Protein AF-A0A8S9X1Y4-F1 (afdb_monomer_lite)

pLDDT: mean 71.72, std 17.06, range [41.62, 92.75]

Structure (mmCIF, N/CA/C/O backbone):
data_AF-A0A8S9X1Y4-F1
#
_entry.id   AF-A0A8S9X1Y4-F1
#
loop_
_atom_site.group_PDB
_atom_site.id
_atom_site.type_symbol
_atom_site.label_atom_id
_atom_site.label_alt_id
_atom_site.label_comp_id
_atom_site.label_asym_id
_atom_site.label_entity_id
_atom_site.label_seq_id
_atom_site.pdbx_PDB_ins_code
_atom_site.Cartn_x
_atom_site.Cartn_y
_atom_site.Cartn_z
_atom_site.occupancy
_atom_site.B_iso_or_equiv
_atom_site.auth_seq_id
_atom_site.auth_comp_id
_atom_site.auth_asym_id
_atom_site.auth_atom_id
_atom_site.pdbx_PDB_model_num
ATOM 1 N N . MET A 1 1 ? 33.008 -60.820 -14.138 1.00 43.25 1 MET A N 1
ATOM 2 C CA . MET A 1 1 ? 33.132 -59.348 -14.207 1.00 43.25 1 MET A CA 1
ATOM 3 C C . MET A 1 1 ? 31.875 -58.744 -13.598 1.00 43.25 1 MET A C 1
ATOM 5 O O . MET A 1 1 ? 30.814 -59.335 -13.732 1.00 43.25 1 MET A O 1
ATOM 9 N N . MET A 1 2 ? 32.060 -57.699 -12.800 1.00 45.44 2 MET A N 1
ATOM 10 C CA . MET A 1 2 ? 31.268 -57.301 -11.631 1.00 45.44 2 MET A CA 1
ATOM 11 C C . MET A 1 2 ? 29.809 -56.867 -11.884 1.00 45.44 2 MET A C 1
ATOM 13 O O . MET A 1 2 ? 29.518 -56.156 -12.839 1.00 45.44 2 MET A O 1
ATOM 17 N N . SER A 1 3 ? 28.929 -57.222 -10.935 1.00 50.19 3 SER A N 1
ATOM 18 C CA . SER A 1 3 ? 27.590 -56.648 -10.716 1.00 50.19 3 SER A CA 1
ATOM 19 C C . SER A 1 3 ? 27.620 -55.133 -10.492 1.00 50.19 3 SER A C 1
ATOM 21 O O . SER A 1 3 ? 28.442 -54.650 -9.714 1.00 50.19 3 SER A O 1
ATOM 23 N N . ALA A 1 4 ? 26.632 -54.411 -11.032 1.00 53.31 4 ALA A N 1
ATOM 24 C CA . ALA A 1 4 ? 26.329 -53.031 -10.648 1.00 53.31 4 ALA A CA 1
ATOM 25 C C . ALA A 1 4 ? 24.987 -52.960 -9.896 1.00 53.31 4 ALA A C 1
ATOM 27 O O . ALA A 1 4 ? 23.921 -53.253 -10.435 1.00 53.31 4 ALA A O 1
ATOM 28 N N . ARG A 1 5 ? 25.086 -52.611 -8.608 1.00 55.97 5 ARG A N 1
ATOM 29 C CA . ARG A 1 5 ? 23.996 -52.325 -7.665 1.00 55.97 5 ARG A CA 1
ATOM 30 C C . ARG A 1 5 ? 23.327 -50.978 -7.975 1.00 55.97 5 ARG A C 1
ATOM 32 O O . ARG A 1 5 ? 23.962 -50.063 -8.481 1.00 55.97 5 ARG A O 1
ATOM 39 N N . MET A 1 6 ? 22.060 -50.891 -7.564 1.00 51.88 6 MET A N 1
ATOM 40 C CA . MET A 1 6 ? 21.232 -49.693 -7.374 1.00 51.88 6 MET A CA 1
ATOM 41 C C . MET A 1 6 ? 21.982 -48.401 -7.004 1.00 51.88 6 MET A C 1
ATOM 43 O O . MET A 1 6 ? 22.809 -48.415 -6.095 1.00 51.88 6 MET A O 1
ATOM 47 N N . LEU A 1 7 ? 21.462 -47.268 -7.488 1.00 55.06 7 LEU A N 1
ATOM 48 C CA . LEU A 1 7 ? 21.096 -46.173 -6.590 1.00 55.06 7 LEU A CA 1
ATOM 49 C C . LEU A 1 7 ? 19.812 -45.487 -7.079 1.00 55.06 7 LEU A C 1
ATOM 51 O O . LEU A 1 7 ? 19.720 -45.027 -8.213 1.00 55.06 7 LEU A O 1
ATOM 55 N N . ARG A 1 8 ? 18.811 -45.454 -6.195 1.00 53.81 8 ARG A N 1
ATOM 56 C CA . ARG A 1 8 ? 17.666 -44.547 -6.280 1.00 53.81 8 ARG A CA 1
ATOM 57 C C . ARG A 1 8 ? 18.183 -43.138 -6.018 1.00 53.81 8 ARG A C 1
ATOM 59 O O . ARG A 1 8 ? 18.913 -42.941 -5.050 1.00 53.81 8 ARG A O 1
ATOM 66 N N . SER A 1 9 ? 17.704 -42.167 -6.772 1.00 53.50 9 SER A N 1
ATOM 67 C CA . SER A 1 9 ? 17.706 -40.770 -6.347 1.00 53.50 9 SER A CA 1
ATOM 68 C C . SER A 1 9 ? 16.289 -40.228 -6.498 1.00 53.50 9 SER A C 1
ATOM 70 O O . SER A 1 9 ? 15.926 -39.595 -7.482 1.00 53.50 9 SER A O 1
ATOM 72 N N . ASN A 1 10 ? 15.472 -40.514 -5.477 1.00 49.81 10 ASN A N 1
ATOM 73 C CA . ASN A 1 10 ? 14.371 -39.635 -5.104 1.00 49.81 10 ASN A CA 1
ATOM 74 C C . ASN A 1 10 ? 15.004 -38.349 -4.563 1.00 49.81 10 ASN A C 1
ATOM 76 O O . ASN A 1 10 ? 15.341 -38.264 -3.382 1.00 49.81 10 ASN A O 1
ATOM 80 N N . SER A 1 11 ? 15.186 -37.363 -5.433 1.00 52.06 11 SER A N 1
ATOM 81 C CA . SER A 1 11 ? 15.617 -36.025 -5.041 1.00 52.0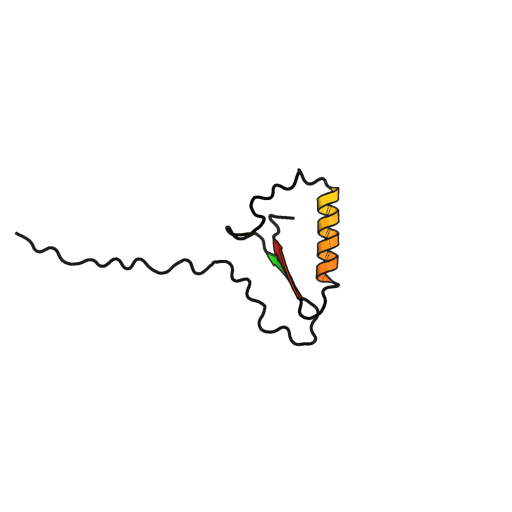6 11 SER A CA 1
ATOM 82 C C . SER A 1 11 ? 14.399 -35.238 -4.565 1.00 52.06 11 SER A C 1
ATOM 84 O O . SER A 1 11 ? 13.741 -34.538 -5.325 1.00 52.06 11 SER A O 1
ATOM 86 N N . THR A 1 12 ? 14.061 -35.485 -3.301 1.00 49.50 12 THR A N 1
ATOM 87 C CA . THR A 1 12 ? 13.629 -34.499 -2.301 1.00 49.50 12 THR A CA 1
ATOM 88 C C . THR A 1 12 ? 12.795 -33.311 -2.791 1.00 49.50 12 THR A C 1
ATOM 90 O O . THR A 1 12 ? 13.309 -32.331 -3.324 1.00 49.50 12 THR A O 1
ATOM 93 N N . LEU A 1 13 ? 11.509 -33.375 -2.442 1.00 51.22 13 LEU A N 1
ATOM 94 C CA . LEU A 1 13 ? 10.687 -32.255 -1.983 1.00 51.22 13 LEU A CA 1
ATOM 95 C C . LEU A 1 13 ? 11.541 -31.097 -1.428 1.00 51.22 13 LEU A C 1
ATOM 97 O O . LEU A 1 13 ? 12.093 -31.224 -0.339 1.00 51.22 13 LEU A O 1
ATOM 101 N N . SER A 1 14 ? 11.627 -29.972 -2.138 1.00 50.62 14 SER A N 1
ATOM 102 C CA . SER A 1 14 ? 11.877 -28.671 -1.507 1.00 50.62 14 SER A CA 1
ATOM 103 C C . SER A 1 14 ? 11.549 -27.529 -2.465 1.00 50.62 14 SER A C 1
ATOM 105 O O . SER A 1 14 ? 12.405 -26.963 -3.137 1.00 50.62 14 SER A O 1
ATOM 107 N N . ALA A 1 15 ? 10.267 -27.198 -2.526 1.00 41.72 15 ALA A N 1
ATOM 108 C CA . ALA A 1 15 ? 9.831 -25.832 -2.791 1.00 41.72 15 ALA A CA 1
ATOM 109 C C . ALA A 1 15 ? 8.630 -25.520 -1.883 1.00 41.72 15 ALA A C 1
ATOM 111 O O . ALA A 1 15 ? 7.626 -24.951 -2.298 1.00 41.72 15 ALA A O 1
ATOM 112 N N . VAL A 1 16 ? 8.727 -25.931 -0.612 1.00 44.12 16 VAL A N 1
ATOM 113 C CA . VAL A 1 16 ? 7.932 -25.329 0.462 1.00 44.12 16 VAL A CA 1
ATOM 114 C C . VAL A 1 16 ? 8.614 -24.011 0.797 1.00 44.12 16 VAL A C 1
ATOM 116 O O . VAL A 1 16 ? 9.528 -23.976 1.609 1.00 44.12 16 VAL A O 1
ATOM 119 N N . ALA A 1 17 ? 8.230 -22.963 0.074 1.00 43.69 17 ALA A N 1
ATOM 120 C CA . ALA A 1 17 ? 8.236 -21.565 0.514 1.00 43.69 17 ALA A CA 1
ATOM 121 C C . ALA A 1 17 ? 7.784 -20.652 -0.642 1.00 43.69 17 ALA A C 1
ATOM 123 O O . ALA A 1 17 ? 8.338 -19.577 -0.855 1.00 43.69 17 ALA A O 1
ATOM 124 N N . ALA A 1 18 ? 6.758 -21.049 -1.404 1.00 41.62 18 ALA A N 1
ATOM 125 C CA . ALA A 1 18 ? 5.919 -20.026 -2.015 1.00 41.62 18 ALA A CA 1
ATOM 126 C C . ALA A 1 18 ? 5.301 -19.285 -0.831 1.00 41.62 18 ALA A C 1
ATOM 128 O O . ALA A 1 18 ? 4.535 -19.899 -0.090 1.00 41.62 18 ALA A O 1
ATOM 129 N N . ALA A 1 19 ? 5.769 -18.056 -0.586 1.00 49.09 19 ALA A N 1
ATOM 130 C CA . ALA A 1 19 ? 5.398 -17.202 0.533 1.00 49.09 19 ALA A CA 1
ATOM 131 C C . ALA A 1 19 ? 3.903 -17.350 0.802 1.00 49.09 19 ALA A C 1
ATOM 133 O O . ALA A 1 19 ? 3.063 -16.824 0.069 1.00 49.09 19 ALA A O 1
ATOM 134 N N . VAL A 1 20 ? 3.588 -18.165 1.807 1.00 46.59 20 VAL A N 1
ATOM 135 C CA . VAL A 1 20 ? 2.216 -18.404 2.192 1.00 46.59 20 VAL A CA 1
ATOM 136 C C . VAL A 1 20 ? 1.792 -17.074 2.774 1.00 46.59 20 VAL A C 1
ATOM 138 O O . VAL A 1 20 ? 2.209 -16.698 3.867 1.00 46.59 20 VAL A O 1
ATOM 141 N N . ASN A 1 21 ? 1.005 -16.328 2.008 1.00 55.41 21 ASN A N 1
ATOM 142 C CA . ASN A 1 21 ? 0.160 -15.289 2.553 1.00 55.41 21 ASN A CA 1
ATOM 143 C C . ASN A 1 21 ? -0.884 -16.016 3.408 1.00 55.41 21 ASN A C 1
ATOM 145 O O . ASN A 1 21 ? -2.008 -16.248 2.969 1.00 55.41 21 ASN A O 1
ATOM 149 N N . VAL A 1 22 ? -0.445 -16.524 4.566 1.00 52.19 22 VAL A N 1
ATOM 150 C CA . VAL A 1 22 ? -1.295 -17.181 5.549 1.00 52.19 22 VAL A CA 1
ATOM 151 C C . VAL A 1 22 ? -2.201 -16.058 6.037 1.00 52.19 22 VAL A C 1
ATOM 153 O O . VAL A 1 22 ? -1.681 -15.114 6.636 1.00 52.19 22 VAL A O 1
ATOM 156 N N . PRO A 1 23 ? -3.521 -16.090 5.784 1.00 52.88 23 PRO A N 1
ATOM 157 C CA . PRO A 1 23 ? -4.400 -15.214 6.537 1.00 52.88 23 PRO A CA 1
ATOM 158 C C . PRO A 1 23 ? -4.146 -15.529 8.017 1.00 52.88 23 PRO A C 1
ATOM 160 O O . PRO A 1 23 ? -4.202 -16.710 8.378 1.00 52.88 23 PRO A O 1
ATOM 163 N N . PRO A 1 24 ? -3.803 -14.543 8.871 1.00 56.06 24 PRO A N 1
ATOM 164 C CA . PRO A 1 24 ? -3.655 -14.811 10.293 1.00 56.06 24 PRO A CA 1
ATOM 165 C C . PRO A 1 24 ? -4.945 -15.489 10.750 1.00 56.06 24 PRO A C 1
ATOM 167 O O . PRO A 1 24 ? -6.039 -15.008 10.451 1.00 56.06 24 PRO A O 1
ATOM 170 N N . ALA A 1 25 ? -4.789 -16.674 11.343 1.00 52.28 25 ALA A N 1
ATOM 171 C CA . ALA A 1 25 ? -5.862 -17.598 11.671 1.00 52.28 25 ALA A CA 1
ATOM 172 C C . ALA A 1 25 ? -7.078 -16.845 12.226 1.00 52.28 25 ALA A C 1
ATOM 174 O O . ALA A 1 25 ? -7.003 -16.301 13.319 1.00 52.28 25 ALA A O 1
ATOM 175 N N . SER A 1 26 ? -8.155 -16.811 11.431 1.00 49.56 26 SER A N 1
ATOM 176 C CA . SER A 1 26 ? -9.473 -16.242 11.731 1.00 49.56 26 SER A CA 1
ATOM 177 C C . SER A 1 26 ? -9.438 -14.870 12.428 1.00 49.56 26 SER A C 1
ATOM 179 O O . SER A 1 26 ? -9.291 -14.826 13.651 1.00 49.56 26 SER A O 1
ATOM 181 N N . PRO A 1 27 ? -9.675 -13.743 11.722 1.00 53.84 27 PRO A N 1
ATOM 182 C CA . PRO A 1 27 ? -9.833 -12.467 12.402 1.00 53.84 27 PRO A CA 1
ATOM 183 C C . PRO A 1 27 ? -11.015 -12.613 13.357 1.00 53.84 27 PRO A C 1
ATOM 185 O O . PRO A 1 27 ? -12.149 -12.841 12.930 1.00 53.84 27 PRO A O 1
ATOM 188 N N . ALA A 1 28 ? -10.736 -12.558 14.658 1.00 49.94 28 ALA A N 1
ATOM 189 C CA . ALA A 1 28 ? -11.767 -12.457 15.670 1.00 49.94 28 ALA A CA 1
ATOM 190 C C . ALA A 1 28 ? -12.694 -11.318 15.229 1.00 49.94 28 ALA A C 1
ATOM 192 O O . ALA A 1 28 ? -12.233 -10.190 15.036 1.0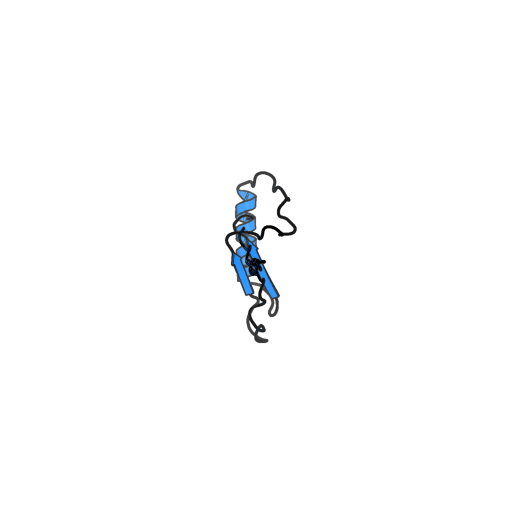0 49.94 28 ALA A O 1
ATOM 193 N N . MET A 1 29 ? -13.966 -11.637 14.974 1.00 48.78 29 MET A N 1
ATOM 194 C CA . MET A 1 29 ? -15.018 -10.678 14.634 1.00 48.78 29 MET A CA 1
ATOM 195 C C . MET A 1 29 ? -15.042 -9.586 15.714 1.00 48.78 29 MET A C 1
ATOM 197 O O . MET A 1 29 ? -15.668 -9.759 16.753 1.00 48.78 29 MET A O 1
ATOM 201 N N . GLY A 1 30 ? -14.286 -8.503 15.525 1.00 55.34 30 GLY A N 1
ATOM 202 C CA . GLY A 1 30 ? -14.129 -7.448 16.529 1.00 55.34 30 GLY A CA 1
ATOM 203 C C . GLY A 1 30 ? -12.773 -6.740 16.562 1.00 55.34 30 GLY A C 1
ATOM 204 O O . GLY A 1 30 ? -12.708 -5.619 17.061 1.00 55.34 30 GLY A O 1
ATOM 205 N N . SER A 1 31 ? -11.695 -7.312 16.017 1.00 65.00 31 SER A N 1
ATOM 206 C CA . SER A 1 31 ? -10.402 -6.613 15.950 1.00 65.00 31 SER A CA 1
ATOM 207 C C . SER A 1 31 ? -10.259 -5.845 14.633 1.00 65.00 31 SER A C 1
ATOM 209 O O . SER A 1 31 ? -10.600 -6.370 13.573 1.00 65.00 31 SER A O 1
ATOM 211 N N . LYS A 1 32 ? -9.768 -4.599 14.706 1.00 72.50 32 LYS A N 1
ATOM 212 C CA . LYS A 1 32 ? -9.413 -3.730 13.563 1.00 72.50 32 LYS A CA 1
ATOM 213 C C . LYS A 1 32 ? -8.693 -4.515 12.452 1.00 72.50 32 LYS A C 1
ATOM 215 O O . LYS A 1 32 ? -8.043 -5.520 12.736 1.00 72.50 32 LYS A O 1
ATOM 220 N N . GLY A 1 33 ? -8.803 -4.062 11.201 1.00 82.19 33 GLY A N 1
ATOM 221 C CA . GLY A 1 33 ? -8.110 -4.724 10.093 1.00 82.19 33 GLY A CA 1
ATOM 222 C C . GLY A 1 33 ? -6.591 -4.759 10.289 1.00 82.19 33 GLY A C 1
ATOM 223 O O . GLY A 1 33 ? -6.025 -3.968 11.045 1.00 82.19 33 GLY A O 1
ATOM 224 N N . VAL A 1 34 ? -5.938 -5.718 9.636 1.00 87.56 34 VAL A N 1
ATOM 225 C CA . VAL A 1 34 ? -4.518 -6.025 9.850 1.00 87.56 34 VAL A CA 1
ATOM 226 C C . VAL A 1 34 ? -3.691 -5.462 8.705 1.00 87.56 34 VAL A C 1
ATOM 228 O O . VAL A 1 34 ? -3.935 -5.771 7.542 1.00 87.56 34 VAL A O 1
ATOM 231 N N . PHE A 1 35 ? -2.676 -4.670 9.032 1.00 89.56 35 PHE A N 1
ATOM 232 C CA . PHE A 1 35 ? -1.685 -4.208 8.067 1.00 89.56 35 PHE A CA 1
ATOM 233 C C . PHE A 1 35 ? -0.323 -4.825 8.384 1.00 89.56 35 PHE A C 1
ATOM 235 O O . PHE A 1 35 ? 0.088 -4.871 9.543 1.00 89.56 35 PHE A O 1
ATOM 242 N N . SER A 1 36 ? 0.390 -5.311 7.370 1.00 89.44 36 SER A N 1
ATOM 243 C CA . SER A 1 36 ? 1.729 -5.881 7.528 1.00 89.44 36 SER A CA 1
ATOM 244 C C . SER A 1 36 ? 2.649 -5.467 6.386 1.00 89.44 36 SER A C 1
ATOM 246 O O . SER A 1 36 ? 2.232 -5.358 5.232 1.00 89.44 36 SER A O 1
ATOM 248 N N . ILE A 1 37 ? 3.916 -5.248 6.719 1.00 90.00 37 ILE A N 1
ATOM 249 C CA . ILE A 1 37 ? 4.977 -4.910 5.773 1.00 90.00 37 ILE A CA 1
ATOM 250 C C . ILE A 1 37 ? 6.007 -6.037 5.820 1.00 90.00 37 ILE A C 1
ATOM 252 O O . ILE A 1 37 ? 6.356 -6.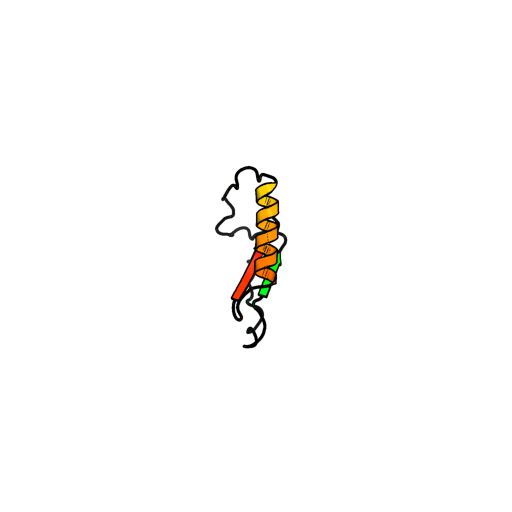508 6.903 1.00 90.00 37 ILE A O 1
ATOM 256 N N . ILE A 1 38 ? 6.468 -6.481 4.656 1.00 90.25 38 ILE A N 1
ATOM 257 C CA . ILE A 1 38 ? 7.524 -7.484 4.509 1.00 90.25 38 ILE A CA 1
ATOM 258 C C . ILE A 1 38 ? 8.631 -6.960 3.593 1.00 90.25 38 ILE A C 1
ATOM 260 O O . ILE A 1 38 ? 8.379 -6.156 2.704 1.00 90.25 38 ILE A O 1
ATOM 264 N N . ASN A 1 39 ? 9.866 -7.418 3.798 1.00 85.12 39 ASN A N 1
ATOM 265 C CA . ASN A 1 39 ? 11.028 -6.807 3.142 1.00 85.12 39 ASN A CA 1
ATOM 266 C C . ASN A 1 39 ? 11.040 -6.954 1.614 1.00 85.12 39 ASN A C 1
ATOM 268 O O . ASN A 1 39 ? 11.504 -6.050 0.928 1.00 85.12 39 ASN A O 1
ATOM 272 N N . ALA A 1 40 ? 10.595 -8.095 1.078 1.00 85.31 40 ALA A N 1
ATOM 273 C CA . ALA A 1 40 ? 10.747 -8.394 -0.344 1.00 85.31 40 ALA A CA 1
ATOM 274 C C . ALA A 1 40 ? 9.527 -9.101 -0.936 1.00 85.31 40 ALA A C 1
ATOM 276 O O . ALA A 1 40 ? 9.011 -10.071 -0.370 1.00 85.31 40 ALA A O 1
ATOM 277 N N . ALA A 1 41 ? 9.108 -8.642 -2.115 1.00 83.50 41 ALA A N 1
ATOM 278 C CA . ALA A 1 41 ? 8.075 -9.290 -2.903 1.00 83.50 41 ALA A CA 1
ATOM 279 C C . ALA A 1 41 ? 8.515 -10.680 -3.407 1.00 83.50 41 ALA A C 1
ATOM 281 O O . ALA A 1 41 ? 9.641 -10.840 -3.890 1.00 83.50 41 ALA A O 1
ATOM 282 N N . PRO A 1 42 ? 7.626 -11.693 -3.362 1.00 86.31 42 PRO A N 1
ATOM 283 C CA . PRO A 1 42 ? 7.880 -13.000 -3.950 1.00 86.31 42 PRO A CA 1
ATOM 284 C C . PRO A 1 42 ? 8.227 -12.908 -5.436 1.00 86.31 42 PRO A C 1
ATOM 286 O O . PRO A 1 42 ? 7.762 -12.023 -6.160 1.00 86.31 42 PRO A O 1
ATOM 289 N N . SER A 1 43 ? 8.983 -13.893 -5.918 1.00 81.81 43 SER A N 1
ATOM 290 C CA . SER A 1 43 ? 9.392 -13.974 -7.323 1.00 81.81 43 SER A CA 1
ATOM 291 C C . SER A 1 43 ? 8.224 -14.012 -8.309 1.00 81.81 43 SER A C 1
ATOM 293 O O . SER A 1 43 ? 8.417 -13.568 -9.440 1.00 81.81 43 SER A O 1
ATOM 295 N N . ASP A 1 44 ? 7.052 -14.471 -7.870 1.00 83.19 44 ASP A N 1
ATOM 296 C CA . ASP A 1 44 ? 5.817 -14.581 -8.655 1.00 83.19 44 ASP A CA 1
ATOM 297 C C . ASP A 1 44 ? 4.830 -13.426 -8.394 1.00 83.19 44 ASP A C 1
ATOM 299 O O . ASP A 1 44 ? 3.642 -13.516 -8.703 1.00 83.19 44 ASP A O 1
ATOM 303 N N . HIS A 1 45 ? 5.287 -12.320 -7.793 1.00 82.38 45 HIS A N 1
ATOM 304 C CA . HIS A 1 45 ? 4.429 -11.168 -7.534 1.00 82.38 45 HIS A CA 1
ATOM 305 C C . HIS A 1 45 ? 3.897 -10.554 -8.841 1.00 82.38 45 HIS A C 1
ATOM 307 O O . HIS A 1 45 ? 4.662 -10.211 -9.745 1.00 82.38 45 HIS A O 1
ATOM 313 N N . LYS A 1 46 ? 2.578 -10.332 -8.907 1.00 82.50 46 LYS A N 1
ATOM 314 C CA . LYS A 1 46 ? 1.860 -9.861 -10.108 1.00 82.50 46 LYS A CA 1
ATOM 315 C C . LYS A 1 46 ? 2.446 -8.585 -10.726 1.00 82.50 46 LYS A C 1
ATOM 317 O O . LYS A 1 46 ? 2.410 -8.422 -11.940 1.00 82.50 46 LYS A O 1
ATOM 322 N N . PHE A 1 47 ? 2.991 -7.691 -9.901 1.00 76.00 47 PHE A N 1
ATOM 323 C CA . PHE A 1 47 ? 3.535 -6.399 -10.337 1.00 76.00 47 PHE A CA 1
ATOM 324 C C . PHE A 1 47 ? 5.069 -6.350 -10.343 1.00 76.00 47 PHE A C 1
ATOM 326 O O . PHE A 1 47 ? 5.651 -5.273 -10.383 1.00 76.00 47 PHE A O 1
ATOM 333 N N . LYS A 1 48 ? 5.757 -7.499 -10.311 1.00 73.25 48 LYS A N 1
ATOM 334 C CA . LYS A 1 48 ? 7.228 -7.563 -10.252 1.00 73.25 48 LYS A CA 1
ATOM 335 C C . LYS A 1 48 ? 7.934 -6.804 -11.383 1.00 73.25 48 LYS A C 1
ATOM 337 O O . LYS A 1 48 ? 8.985 -6.215 -11.137 1.00 73.25 48 LYS A O 1
ATOM 342 N N . HIS A 1 49 ? 7.365 -6.828 -12.589 1.00 69.00 49 HIS A N 1
ATOM 343 C CA . HIS A 1 49 ? 7.906 -6.166 -13.784 1.00 69.00 49 HIS A CA 1
ATOM 344 C C . HIS A 1 49 ? 7.385 -4.740 -13.988 1.00 69.00 49 HIS A C 1
ATOM 346 O O . HIS A 1 49 ? 7.723 -4.108 -14.987 1.00 69.00 49 HIS A O 1
ATOM 352 N N . LEU A 1 50 ? 6.546 -4.236 -13.077 1.00 74.62 50 LEU A N 1
ATOM 353 C CA . LEU A 1 50 ? 6.108 -2.855 -13.149 1.00 74.62 50 LEU A CA 1
ATOM 354 C C . LEU A 1 50 ? 7.276 -1.966 -12.720 1.00 74.62 50 LEU A C 1
ATOM 356 O O . LEU A 1 50 ? 7.683 -1.967 -11.559 1.00 74.62 50 LEU A O 1
ATOM 360 N N . PHE A 1 51 ? 7.830 -1.233 -13.679 1.00 65.88 51 PHE A N 1
ATOM 361 C CA . PHE A 1 51 ? 8.797 -0.186 -13.403 1.00 65.88 51 PHE A CA 1
ATOM 362 C C . PHE A 1 51 ? 8.035 1.052 -12.949 1.00 65.88 51 PHE A C 1
ATOM 364 O O . PHE A 1 51 ? 7.289 1.652 -13.724 1.00 65.88 51 PHE A O 1
ATOM 371 N N . TYR A 1 52 ? 8.220 1.432 -11.690 1.00 64.75 52 TYR A N 1
ATOM 372 C CA . TYR A 1 52 ? 7.836 2.759 -11.237 1.00 64.75 52 TYR A CA 1
ATOM 373 C C . TYR A 1 52 ? 8.830 3.748 -11.849 1.00 64.75 52 TYR A C 1
ATOM 375 O O . TYR A 1 52 ? 10.045 3.550 -11.765 1.00 64.75 52 TYR A O 1
ATOM 383 N N . GLN A 1 53 ? 8.325 4.776 -12.534 1.00 69.12 53 GLN A N 1
ATOM 384 C CA . GLN A 1 53 ? 9.176 5.885 -12.965 1.00 69.12 53 GLN A CA 1
ATOM 385 C C . GLN A 1 53 ? 9.856 6.478 -11.727 1.00 69.12 53 GLN A C 1
ATOM 387 O O . GLN A 1 53 ? 9.250 6.472 -10.657 1.00 69.12 53 GLN A O 1
ATOM 392 N N . CYS A 1 54 ? 11.117 6.901 -11.887 1.00 61.16 54 CYS A N 1
ATOM 393 C CA . CYS A 1 54 ? 12.005 7.371 -10.819 1.00 61.16 54 CYS A CA 1
ATOM 394 C C . CYS A 1 54 ? 11.207 8.121 -9.746 1.00 61.16 54 CYS A C 1
ATOM 396 O O . CYS A 1 54 ? 10.632 9.169 -10.032 1.00 61.16 54 CYS A O 1
ATOM 398 N N . GLY A 1 55 ? 11.082 7.514 -8.563 1.00 62.47 55 GLY A N 1
ATOM 399 C CA . GLY A 1 55 ? 10.200 8.010 -7.517 1.00 62.47 55 GLY A CA 1
ATOM 400 C C . GLY A 1 55 ? 10.687 9.365 -7.033 1.00 62.47 55 GLY A C 1
ATOM 401 O O . GLY A 1 55 ? 11.645 9.444 -6.263 1.00 62.47 55 GLY A O 1
ATOM 402 N N . ASP A 1 56 ? 10.029 10.430 -7.483 1.00 75.94 56 ASP A N 1
ATOM 403 C CA . ASP A 1 56 ? 10.244 11.763 -6.940 1.00 75.94 56 ASP A CA 1
ATOM 404 C C . ASP A 1 56 ? 10.018 11.740 -5.421 1.00 75.94 56 ASP A C 1
ATOM 406 O O . ASP A 1 56 ? 9.250 10.932 -4.894 1.00 75.94 56 ASP A O 1
ATOM 410 N N . SER A 1 57 ? 10.652 12.650 -4.680 1.00 81.50 57 SER A N 1
ATOM 411 C CA . SER A 1 57 ? 10.499 12.725 -3.217 1.00 81.50 57 SER A CA 1
ATOM 412 C C . SER A 1 57 ? 9.028 12.789 -2.772 1.00 81.50 57 SER A C 1
ATOM 414 O O . SER A 1 57 ? 8.672 12.240 -1.728 1.00 81.50 57 SER A O 1
ATOM 416 N N . ALA A 1 58 ? 8.163 13.383 -3.599 1.00 84.44 58 ALA A N 1
ATOM 417 C CA . ALA A 1 58 ? 6.718 13.434 -3.411 1.00 84.44 58 ALA A CA 1
ATOM 418 C C . ALA A 1 58 ? 6.048 12.046 -3.414 1.00 84.44 58 ALA A C 1
ATOM 420 O O . ALA A 1 58 ? 5.138 11.815 -2.618 1.00 84.44 58 ALA A O 1
ATOM 421 N N . PHE A 1 59 ? 6.513 11.109 -4.248 1.00 83.88 59 PHE A N 1
ATOM 422 C CA . PHE A 1 59 ? 6.011 9.733 -4.279 1.00 83.88 59 PHE A CA 1
ATOM 423 C C . PHE A 1 59 ? 6.244 9.050 -2.929 1.00 83.88 59 PHE A C 1
ATOM 425 O O . PHE A 1 59 ? 5.300 8.574 -2.304 1.00 83.88 59 PHE A O 1
ATOM 432 N N . ASN A 1 60 ? 7.473 9.120 -2.414 1.00 83.75 60 ASN A N 1
ATOM 433 C CA . ASN A 1 60 ? 7.838 8.502 -1.137 1.00 83.75 60 ASN A CA 1
ATOM 434 C C . ASN A 1 60 ? 7.072 9.105 0.051 1.00 83.75 60 ASN A C 1
ATOM 436 O O . ASN A 1 60 ? 6.730 8.402 1.003 1.00 83.75 60 ASN A O 1
ATOM 440 N N . VAL A 1 61 ? 6.799 10.414 0.023 1.00 89.25 61 VAL A N 1
ATOM 441 C CA . VAL A 1 61 ? 5.964 11.068 1.044 1.00 89.25 61 VAL A CA 1
ATOM 442 C C . VAL A 1 61 ? 4.534 10.545 0.970 1.00 89.25 61 VAL A C 1
ATOM 444 O O . VAL A 1 61 ? 3.983 10.130 1.990 1.00 89.25 61 VAL A O 1
ATOM 447 N N . ARG A 1 62 ? 3.962 10.481 -0.235 1.00 89.81 62 ARG A N 1
ATOM 448 C CA . ARG A 1 62 ? 2.591 10.015 -0.440 1.00 89.81 62 ARG A CA 1
ATOM 449 C C . ARG A 1 62 ? 2.409 8.554 -0.035 1.00 89.81 62 ARG A C 1
ATOM 451 O O . ARG A 1 62 ? 1.427 8.226 0.625 1.00 89.81 62 ARG A O 1
ATOM 458 N N . VAL A 1 63 ? 3.372 7.696 -0.367 1.00 89.06 63 VAL A N 1
ATOM 459 C CA . VAL A 1 63 ? 3.38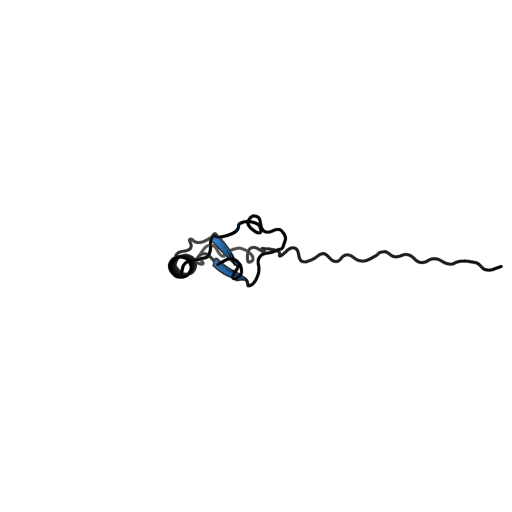6 6.284 0.037 1.00 89.06 63 VAL A CA 1
ATOM 460 C C . VAL A 1 63 ? 3.390 6.158 1.563 1.00 89.06 63 VAL A C 1
ATOM 462 O O . VAL A 1 63 ? 2.593 5.410 2.122 1.00 89.06 63 VAL A O 1
ATOM 465 N N . LYS A 1 64 ? 4.198 6.956 2.272 1.00 89.25 64 LYS A N 1
ATOM 466 C CA . LYS A 1 64 ? 4.203 6.967 3.747 1.00 89.25 64 LYS A CA 1
ATOM 467 C C . LYS A 1 64 ? 2.870 7.412 4.348 1.00 89.25 64 LYS A C 1
ATOM 469 O O . LYS A 1 64 ? 2.486 6.910 5.403 1.00 89.25 64 LYS A O 1
ATOM 474 N N . GLU A 1 65 ? 2.178 8.358 3.722 1.00 92.75 65 GLU A N 1
ATOM 475 C CA . GLU A 1 65 ? 0.841 8.781 4.155 1.00 92.75 65 GLU A CA 1
ATOM 476 C C . GLU A 1 65 ? -0.194 7.667 3.973 1.00 92.75 65 GLU A C 1
ATOM 478 O O . GLU A 1 65 ? -0.960 7.397 4.896 1.00 92.75 65 GLU A O 1
ATOM 483 N N . GLU A 1 66 ? -0.164 6.968 2.835 1.00 92.56 66 GLU A N 1
ATOM 484 C CA . GLU A 1 66 ? -1.023 5.804 2.589 1.00 92.56 66 GLU A CA 1
ATOM 485 C C . GLU A 1 66 ? -0.779 4.684 3.605 1.00 92.56 66 GLU A C 1
ATOM 487 O O . GLU A 1 66 ? -1.726 4.146 4.174 1.00 92.56 66 GLU A O 1
ATOM 492 N N . ILE A 1 67 ? 0.482 4.369 3.920 1.00 91.12 67 ILE A N 1
ATOM 493 C CA . ILE A 1 67 ? 0.811 3.362 4.943 1.00 91.12 67 ILE A CA 1
ATOM 494 C C . ILE A 1 67 ? 0.190 3.730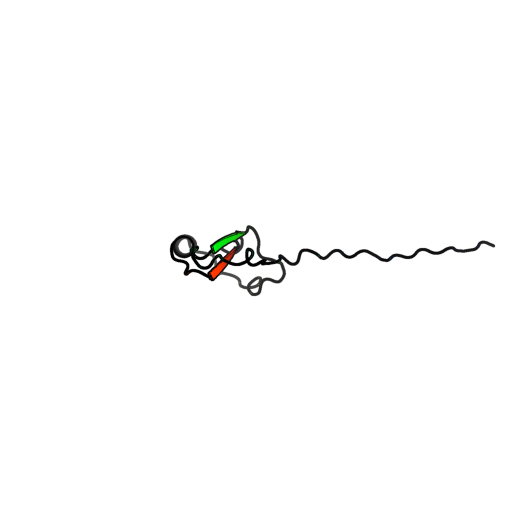 6.296 1.00 91.12 67 ILE A C 1
ATOM 496 O O . ILE A 1 67 ? -0.409 2.880 6.955 1.00 91.12 67 ILE A O 1
ATOM 500 N N . LYS A 1 68 ? 0.305 4.996 6.717 1.00 91.31 68 LYS A N 1
ATOM 501 C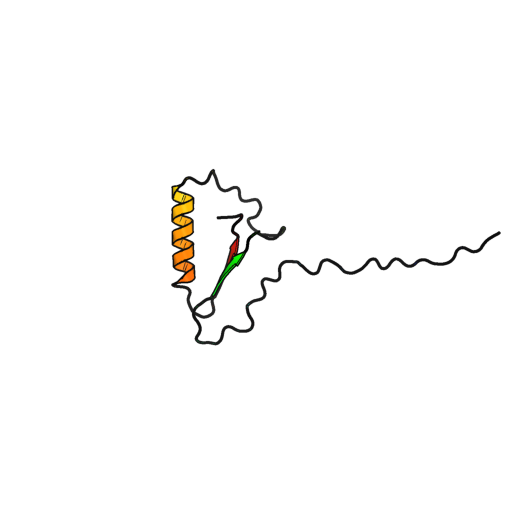 CA . LYS A 1 68 ? -0.283 5.470 7.982 1.00 91.31 68 LYS A CA 1
ATOM 502 C C . LYS A 1 68 ? -1.807 5.345 7.980 1.00 91.31 68 LYS A C 1
ATOM 504 O O . LYS A 1 68 ? -2.406 5.013 9.008 1.00 91.31 68 LYS A O 1
ATOM 509 N N . LEU A 1 69 ? -2.440 5.589 6.834 1.00 91.88 69 LEU A N 1
ATOM 510 C CA . LEU A 1 69 ? -3.878 5.417 6.663 1.00 91.88 69 LEU A CA 1
ATOM 511 C C . LEU A 1 69 ? -4.265 3.941 6.797 1.00 91.88 69 LEU A C 1
ATOM 513 O O . LEU A 1 69 ? -5.167 3.621 7.575 1.00 91.88 69 LEU A O 1
ATOM 517 N N . LEU A 1 70 ? -3.546 3.037 6.129 1.00 89.94 70 LEU A N 1
ATOM 518 C CA . LEU A 1 70 ? -3.784 1.595 6.220 1.00 89.94 70 LEU A CA 1
ATOM 519 C C . LEU A 1 70 ? -3.558 1.063 7.645 1.00 89.94 70 LEU A C 1
ATOM 521 O O . LEU A 1 70 ? -4.319 0.234 8.125 1.00 89.94 70 LEU A O 1
ATOM 525 N N . GLN A 1 71 ? -2.585 1.582 8.388 1.00 86.00 71 GLN A N 1
ATOM 526 C CA . GLN A 1 71 ? -2.369 1.169 9.781 1.00 86.00 71 GLN A CA 1
ATOM 527 C C . GLN A 1 71 ? -3.502 1.588 10.733 1.00 86.00 71 GLN A C 1
ATOM 529 O O . GLN A 1 71 ? -3.767 0.899 11.717 1.00 86.00 71 GLN A O 1
ATOM 534 N N . SER A 1 72 ? -4.155 2.724 10.478 1.00 85.31 72 SER A N 1
ATOM 535 C CA . SER A 1 72 ? -5.095 3.337 11.429 1.00 85.31 72 SER A CA 1
ATOM 536 C C . SER A 1 72 ? -6.570 3.099 11.101 1.00 85.31 72 SER A C 1
ATOM 538 O O . SER A 1 72 ? -7.391 2.991 12.018 1.00 85.31 72 SER A O 1
ATOM 540 N N . SER A 1 73 ? -6.909 3.011 9.814 1.00 86.56 73 SER A N 1
ATOM 541 C CA . SER A 1 73 ? -8.290 3.091 9.321 1.00 86.56 73 SER A CA 1
ATOM 542 C C . SER A 1 73 ? -8.794 1.827 8.620 1.00 86.56 73 SER A C 1
ATOM 544 O O . SER A 1 73 ? -9.878 1.848 8.040 1.00 86.56 73 SER A O 1
ATOM 546 N N . LEU A 1 74 ? -8.058 0.711 8.692 1.00 88.06 74 LEU A N 1
ATOM 547 C CA . LEU A 1 74 ? -8.507 -0.536 8.075 1.00 88.06 74 LEU A CA 1
ATOM 548 C C . LEU A 1 74 ? -9.796 -1.078 8.730 1.00 88.06 74 LEU A C 1
ATOM 550 O O . LEU A 1 74 ? -9.828 -1.311 9.948 1.00 88.06 74 LEU A O 1
ATOM 554 N N . PRO A 1 75 ? -10.843 -1.343 7.926 1.00 88.25 75 PRO A N 1
ATOM 555 C CA . PRO A 1 75 ? -12.052 -2.013 8.383 1.00 88.25 75 PRO A CA 1
ATOM 556 C C . PRO A 1 75 ? -11.770 -3.405 8.969 1.00 88.25 75 PRO A C 1
ATOM 558 O O . PRO A 1 75 ? -10.818 -4.076 8.556 1.00 88.25 75 PRO A O 1
ATOM 561 N N . PRO A 1 76 ? -12.604 -3.878 9.909 1.00 86.06 76 PRO A N 1
ATOM 562 C CA . PRO A 1 76 ? -12.488 -5.232 10.439 1.00 86.06 76 PRO A CA 1
ATOM 563 C C . PRO A 1 76 ? -12.670 -6.277 9.329 1.00 86.06 76 PRO A C 1
ATOM 565 O O . PRO A 1 76 ? -13.483 -6.107 8.423 1.00 86.06 76 PRO A O 1
ATOM 568 N N . GLY A 1 77 ? -11.911 -7.372 9.411 1.00 83.75 77 GLY A N 1
ATOM 569 C CA . GLY A 1 77 ? -11.955 -8.470 8.436 1.00 83.75 77 GLY A CA 1
ATOM 570 C C . GLY A 1 77 ? -11.106 -8.259 7.177 1.00 83.75 77 GLY A C 1
ATOM 571 O O . GLY A 1 77 ? -11.011 -9.175 6.365 1.00 83.75 77 GLY A O 1
ATOM 572 N N . ILE A 1 78 ? -10.456 -7.101 7.025 1.00 87.38 78 ILE A N 1
ATOM 573 C CA . ILE A 1 78 ? -9.501 -6.850 5.941 1.00 87.38 78 ILE A CA 1
ATOM 574 C C . ILE A 1 78 ? -8.079 -7.057 6.462 1.00 87.38 78 ILE A C 1
ATOM 576 O O . ILE A 1 78 ? -7.724 -6.559 7.532 1.00 87.38 78 ILE A O 1
ATOM 580 N N . TRP A 1 79 ? -7.256 -7.759 5.683 1.00 87.25 79 TRP A N 1
ATOM 581 C CA . TRP A 1 79 ? -5.810 -7.788 5.868 1.00 87.25 79 TRP A CA 1
ATOM 582 C C . TRP A 1 79 ? -5.103 -7.313 4.604 1.00 87.25 79 TRP A C 1
ATOM 584 O O . TRP A 1 79 ? -5.487 -7.659 3.486 1.00 87.25 79 TRP A O 1
ATOM 594 N N . VAL A 1 80 ? -4.063 -6.510 4.786 1.00 89.44 80 VAL A N 1
ATOM 595 C CA . VAL A 1 80 ? -3.250 -5.971 3.700 1.00 89.44 80 VAL A CA 1
ATOM 596 C C . VAL A 1 80 ? -1.790 -6.239 4.016 1.00 89.44 80 VAL A C 1
ATOM 598 O O . VAL A 1 80 ? -1.301 -5.908 5.096 1.00 89.44 80 VAL A O 1
ATOM 601 N N . THR A 1 81 ? -1.092 -6.814 3.045 1.00 89.12 81 THR A N 1
ATOM 602 C CA . THR A 1 81 ? 0.345 -7.062 3.113 1.00 89.12 81 THR A CA 1
ATOM 603 C C . THR A 1 81 ? 1.023 -6.278 2.007 1.00 89.12 81 THR A C 1
ATOM 605 O O . THR A 1 81 ? 0.563 -6.281 0.865 1.00 89.12 81 THR A O 1
ATOM 608 N N . THR A 1 82 ? 2.103 -5.591 2.350 1.00 88.69 82 THR A N 1
ATOM 609 C CA . THR A 1 82 ? 2.861 -4.744 1.427 1.00 88.69 82 THR A CA 1
ATOM 610 C C . THR A 1 82 ? 4.348 -5.063 1.489 1.00 88.69 82 THR A C 1
ATOM 612 O O . THR A 1 82 ? 4.790 -5.739 2.418 1.00 88.69 82 THR A O 1
ATOM 615 N N . PHE A 1 83 ? 5.112 -4.598 0.498 1.00 89.12 83 PHE A N 1
ATOM 616 C CA . PHE A 1 83 ? 6.520 -4.952 0.341 1.00 89.12 83 PHE A CA 1
ATOM 617 C C . PHE A 1 83 ? 7.410 -3.709 0.336 1.00 89.12 83 PHE A C 1
ATOM 619 O O . PHE A 1 83 ? 7.138 -2.782 -0.425 1.00 89.12 83 PHE A O 1
ATOM 626 N N . GLU A 1 84 ? 8.461 -3.694 1.158 1.00 86.44 84 GLU A N 1
ATOM 627 C CA . GLU A 1 84 ? 9.385 -2.551 1.255 1.00 86.44 84 GLU A CA 1
ATOM 628 C C . GLU A 1 84 ? 10.148 -2.312 -0.049 1.00 86.44 84 GLU A C 1
ATOM 630 O O . GLU A 1 84 ? 10.332 -1.168 -0.442 1.00 86.44 84 GLU A O 1
ATOM 635 N N . ASP A 1 85 ? 10.524 -3.370 -0.775 1.00 82.75 85 ASP A N 1
ATOM 636 C CA . ASP A 1 85 ? 11.225 -3.278 -2.065 1.00 82.75 85 ASP A CA 1
ATOM 637 C C . ASP A 1 85 ? 10.389 -2.641 -3.193 1.00 82.75 85 ASP A C 1
ATOM 639 O O . ASP A 1 85 ? 10.882 -2.472 -4.311 1.00 82.75 85 ASP A O 1
ATOM 643 N N . ARG A 1 86 ? 9.114 -2.329 -2.928 1.00 78.12 86 ARG A N 1
ATOM 644 C CA . ARG A 1 86 ? 8.149 -1.782 -3.895 1.00 78.12 86 ARG A CA 1
ATOM 645 C C . ARG A 1 86 ? 7.566 -0.429 -3.493 1.00 78.12 86 ARG A C 1
ATOM 647 O O . ARG A 1 86 ? 6.697 0.062 -4.213 1.00 78.12 86 ARG A O 1
ATOM 654 N N . MET A 1 87 ? 8.009 0.137 -2.374 1.00 79.00 87 MET A N 1
ATOM 655 C CA . MET A 1 87 ? 7.579 1.437 -1.851 1.00 79.00 87 MET A CA 1
ATOM 656 C C . MET A 1 87 ? 8.662 2.491 -2.003 1.00 79.00 87 MET A C 1
ATOM 658 O O . MET A 1 87 ? 8.265 3.653 -2.226 1.00 79.00 87 MET A O 1
#

Secondary structure (DSSP, 8-state):
---------------TTS------S---TTS--EEEEESS--TT-TTTT-------HHHHHHHHHHHHHHHHHPPTT-EEEEEGGG-

Organism: Apolygus lucorum (NCBI:txid248454)

Foldseek 3Di:
DDDDDDDDDPPDDDPPPPPPPPPPPDQDPDDFEAEEEDADDDPPDPCPVPDDDPQDPVNVVVVVVVSVCCVPPGHGPHYYYYYPVVD

Sequence (87 aa):
MMSARMLRSNSTLSAVAAAVNVPPASPAMGSKGVFSIINAAPSDHKFKHLFYQCGDSAFNVRVKEEIKLLQSSLPPGIWVTTFEDRM

Radius of gyration: 21.92 Å; chains: 1; bounding box: 48×73×31 Å